Protein AF-A0A3M6VU13-F1 (afdb_monomer_lite)

InterPro domains:
  IPR017905 ERV/ALR sulfhydryl oxidase domain [PF04777] (95-148)
  IPR017905 ERV/ALR sulfhydryl oxidase domain [PS51324] (85-149)
  IPR036774 ERV/ALR sulfhydryl oxidase domain superfamily [G3DSA:1.20.120.310] (70-149)
  IPR036774 ERV/ALR sulfhydryl oxidase domain superfamily [SSF69000] (84-148)
  IPR039799 Sulfhydryl oxidase ALR/ERV [PTHR12645] (43-148)

Sequence (149 aa):
MDAHKHADRRLVEVDYFSFYGSSNISKVAQKLQRDFVSSLEVMVATKSDPNCVEPACADKMEFFKTAVSKKTSKRAAHPTPAKDCPLDRQELGNATWGLLHSMGIYYPDKPSPEYQAKAKTFIEALALMYPCVDCANDFQKEIVKSPPR

Radius of gyration: 20.93 Å; chains: 1; bounding box: 60×40×58 Å

Structure (mmCIF, N/CA/C/O backbone):
data_AF-A0A3M6VU13-F1
#
_entry.id   AF-A0A3M6VU13-F1
#
loop_
_atom_site.group_PDB
_atom_site.id
_atom_site.type_symbol
_atom_site.label_atom_id
_atom_site.label_alt_id
_atom_site.label_comp_id
_atom_site.label_asym_id
_atom_site.label_entity_id
_atom_site.label_seq_id
_atom_site.pdbx_PDB_ins_code
_atom_site.Cartn_x
_atom_site.Cartn_y
_atom_site.Cartn_z
_atom_site.occupancy
_atom_site.B_iso_or_equiv
_atom_site.auth_seq_id
_atom_site.auth_comp_id
_atom_site.auth_asym_id
_atom_site.auth_atom_id
_atom_site.pdbx_PDB_model_num
ATOM 1 N N . MET A 1 1 ? 4.281 -24.463 -38.934 1.00 35.12 1 MET A N 1
ATOM 2 C CA . MET A 1 1 ? 2.915 -24.608 -39.476 1.00 35.12 1 MET A CA 1
ATOM 3 C C . MET A 1 1 ? 1.972 -24.416 -38.316 1.00 35.12 1 MET A C 1
ATOM 5 O O . MET A 1 1 ? 1.810 -25.282 -37.467 1.00 35.12 1 MET A O 1
ATOM 9 N N . ASP A 1 2 ? 1.543 -23.174 -38.243 1.00 35.31 2 ASP A N 1
ATOM 10 C CA . ASP A 1 2 ? 0.914 -22.461 -37.150 1.00 35.31 2 ASP A CA 1
ATOM 11 C C . ASP A 1 2 ? -0.527 -22.909 -36.906 1.00 35.31 2 ASP A C 1
ATOM 13 O O . ASP A 1 2 ? -1.266 -23.177 -37.851 1.00 35.31 2 ASP A O 1
ATOM 17 N N . ALA A 1 3 ? -0.943 -22.937 -35.638 1.00 33.22 3 ALA A N 1
ATOM 18 C CA . ALA A 1 3 ? -2.350 -23.061 -35.265 1.00 33.22 3 ALA A CA 1
ATOM 19 C C . ALA A 1 3 ? -2.614 -22.504 -33.853 1.00 33.22 3 ALA A C 1
ATOM 21 O O . ALA A 1 3 ? -3.125 -23.203 -32.982 1.00 33.22 3 ALA A O 1
ATOM 22 N N . HIS A 1 4 ? -2.298 -21.227 -33.614 1.00 37.09 4 HIS A N 1
ATOM 23 C CA . HIS A 1 4 ? -2.906 -20.498 -32.498 1.00 37.09 4 HIS A CA 1
ATOM 24 C C . HIS A 1 4 ? -4.199 -19.838 -32.978 1.00 37.09 4 HIS A C 1
ATOM 26 O O . HIS A 1 4 ? -4.196 -18.817 -33.664 1.00 37.09 4 HIS A O 1
ATOM 32 N N . LYS A 1 5 ? -5.315 -20.477 -32.613 1.00 42.16 5 LYS A N 1
ATOM 33 C CA . LYS A 1 5 ? -6.672 -19.932 -32.686 1.00 42.16 5 LYS A CA 1
ATOM 34 C C . LYS A 1 5 ? -6.696 -18.517 -32.101 1.00 42.16 5 LYS A C 1
ATOM 36 O O . LYS A 1 5 ? -6.405 -18.325 -30.924 1.00 42.16 5 LYS A O 1
ATOM 41 N N . HIS A 1 6 ? -7.087 -17.553 -32.929 1.00 33.78 6 HIS A N 1
ATOM 42 C CA . HIS A 1 6 ? -7.600 -16.263 -32.489 1.00 33.78 6 HIS A CA 1
ATOM 43 C C . HIS A 1 6 ? -8.829 -16.497 -31.604 1.00 33.78 6 HIS A C 1
ATOM 45 O O . HIS A 1 6 ? -9.880 -16.910 -32.093 1.00 33.78 6 HIS A O 1
ATOM 51 N N . ALA A 1 7 ? -8.685 -16.249 -30.303 1.00 37.97 7 ALA A N 1
ATOM 52 C CA . ALA A 1 7 ? -9.821 -15.967 -29.446 1.00 37.97 7 ALA A CA 1
ATOM 53 C C . ALA A 1 7 ? -10.230 -14.506 -29.681 1.00 37.97 7 ALA A C 1
ATOM 55 O O . ALA A 1 7 ? -9.406 -13.592 -29.659 1.00 37.97 7 ALA A O 1
ATOM 56 N N . ASP A 1 8 ? -11.506 -14.351 -29.995 1.00 40.28 8 ASP A N 1
ATOM 57 C CA . ASP A 1 8 ? -12.191 -13.155 -30.455 1.00 40.28 8 ASP A CA 1
ATOM 58 C C . ASP A 1 8 ? -12.117 -11.997 -29.437 1.00 40.28 8 ASP A C 1
ATOM 60 O O . ASP A 1 8 ? -12.610 -12.088 -28.312 1.00 40.28 8 ASP A O 1
ATOM 64 N N . ARG A 1 9 ? -11.506 -10.883 -29.859 1.00 46.53 9 ARG A N 1
ATOM 65 C CA . ARG A 1 9 ? -11.326 -9.626 -29.107 1.00 46.53 9 ARG A CA 1
ATOM 66 C C . ARG A 1 9 ? -12.638 -8.838 -28.917 1.00 46.53 9 ARG A C 1
ATOM 68 O O . ARG A 1 9 ? -12.611 -7.766 -28.324 1.00 46.53 9 ARG A O 1
ATOM 75 N N . ARG A 1 10 ? -13.785 -9.336 -29.390 1.00 41.03 10 ARG A N 1
ATOM 76 C CA . ARG A 1 10 ? -15.079 -8.631 -29.347 1.00 41.03 10 ARG A CA 1
ATOM 77 C C . ARG A 1 10 ? -15.873 -8.811 -28.043 1.00 41.03 10 ARG A C 1
ATOM 79 O O . ARG A 1 10 ? -16.822 -8.068 -27.822 1.00 41.03 10 ARG A O 1
ATOM 86 N N . LEU A 1 11 ? -15.495 -9.734 -27.153 1.00 40.69 11 LEU A N 1
ATOM 87 C CA . LEU A 1 11 ? -16.256 -9.991 -25.913 1.00 40.69 11 LEU A CA 1
ATOM 88 C C . LEU A 1 11 ? -15.833 -9.157 -24.690 1.00 40.69 11 LEU A C 1
ATOM 90 O O . LEU A 1 11 ? -16.539 -9.179 -23.691 1.00 40.69 11 LEU A O 1
ATOM 94 N N . VAL A 1 12 ? -14.733 -8.395 -24.746 1.00 43.06 12 VAL A N 1
ATOM 95 C CA . VAL A 1 12 ? -14.267 -7.588 -23.591 1.00 43.06 12 VAL A CA 1
ATOM 96 C C . VAL A 1 12 ? -14.840 -6.157 -23.598 1.00 43.06 12 VAL A C 1
ATOM 98 O O . VAL A 1 12 ? -14.774 -5.459 -22.592 1.00 43.06 12 VAL A O 1
ATOM 101 N N . GLU A 1 13 ? -15.444 -5.708 -24.704 1.00 41.53 13 GLU A N 1
ATOM 102 C CA . GLU A 1 13 ? -15.987 -4.342 -24.833 1.00 41.53 13 GLU A CA 1
ATOM 103 C C . GLU A 1 13 ? -17.443 -4.200 -24.346 1.00 41.53 13 GLU A C 1
ATOM 105 O O . GLU A 1 13 ? -17.882 -3.096 -24.028 1.00 41.53 13 GLU A O 1
ATOM 110 N N . VAL A 1 14 ? -18.200 -5.300 -24.249 1.00 42.47 14 VAL A N 1
ATOM 111 C CA . VAL A 1 14 ? -19.658 -5.247 -24.015 1.00 42.47 14 VAL A CA 1
ATOM 112 C C . VAL A 1 14 ? -20.099 -5.199 -22.549 1.00 42.47 14 VAL A C 1
ATOM 114 O O . VAL A 1 14 ? -21.235 -4.810 -22.300 1.00 42.47 14 VAL A O 1
ATOM 117 N N . ASP A 1 15 ? -19.218 -5.449 -21.575 1.00 40.19 15 ASP A N 1
ATOM 118 C CA . ASP A 1 15 ? -19.580 -5.324 -20.148 1.00 40.19 15 ASP A CA 1
ATOM 119 C C . ASP A 1 15 ? -19.085 -4.028 -19.484 1.00 40.19 15 ASP A C 1
ATOM 121 O O . ASP A 1 15 ? -19.591 -3.630 -18.432 1.00 40.19 15 ASP A O 1
ATOM 125 N N . TYR A 1 16 ? -18.156 -3.297 -20.112 1.00 43.44 16 TYR A N 1
ATOM 126 C CA . TYR A 1 16 ? -17.653 -2.035 -19.555 1.00 43.44 16 TYR A CA 1
ATOM 127 C C . TYR A 1 16 ? -18.702 -0.914 -19.634 1.00 43.44 16 TYR A C 1
ATOM 129 O O . TYR A 1 16 ? -18.876 -0.139 -18.695 1.00 43.44 16 TYR A O 1
ATOM 137 N N . PHE A 1 17 ? -19.473 -0.852 -20.723 1.00 42.84 17 PHE A N 1
ATOM 138 C CA . PHE A 1 17 ? -20.494 0.185 -20.899 1.00 42.84 17 PHE A CA 1
ATOM 139 C C . PHE A 1 17 ? -21.727 -0.037 -20.005 1.00 42.84 17 PHE A C 1
ATOM 141 O O . PHE A 1 17 ? -22.329 0.927 -19.533 1.00 42.84 17 PHE A O 1
ATOM 148 N N . SER A 1 18 ? -22.077 -1.294 -19.701 1.00 41.75 18 SER A N 1
ATOM 149 C CA . SER A 1 18 ? -23.265 -1.604 -18.892 1.00 41.75 18 SER A CA 1
ATOM 150 C C . SER A 1 18 ? -23.066 -1.356 -17.392 1.00 41.75 18 SER A C 1
ATOM 152 O O . SER A 1 18 ? -24.044 -1.091 -16.696 1.00 41.75 18 SER A O 1
ATOM 154 N N . PHE A 1 19 ? -21.828 -1.390 -16.883 1.00 43.75 19 PHE A N 1
ATOM 155 C CA . PHE A 1 19 ? -21.539 -1.061 -15.479 1.00 43.75 19 PHE A CA 1
ATOM 156 C C . PHE A 1 19 ? -21.392 0.456 -15.243 1.00 43.75 19 PHE A C 1
ATOM 158 O O . PHE A 1 19 ? -21.710 0.958 -14.166 1.00 43.75 19 PHE A O 1
ATOM 165 N N . TYR A 1 20 ? -20.960 1.207 -16.264 1.00 53.59 20 TYR A N 1
ATOM 166 C CA . TYR A 1 20 ? -20.719 2.658 -16.195 1.00 53.59 20 TYR A CA 1
ATOM 167 C C . TYR A 1 20 ? -21.888 3.521 -16.703 1.00 53.59 20 TYR A C 1
ATOM 169 O O . TYR A 1 20 ? -21.871 4.743 -16.549 1.00 53.59 20 TYR A O 1
ATOM 177 N N . GLY A 1 21 ? -22.924 2.906 -17.272 1.00 49.19 21 GLY A N 1
ATOM 178 C CA . GLY A 1 21 ? -24.124 3.566 -17.787 1.00 49.19 21 GLY A CA 1
ATOM 179 C C . GLY A 1 21 ? -25.266 3.703 -16.777 1.00 49.19 21 GLY A C 1
ATOM 180 O O . GLY A 1 21 ? -26.419 3.532 -17.158 1.00 49.19 21 GLY A O 1
ATOM 181 N N . SER A 1 22 ? -24.998 3.994 -15.498 1.00 49.59 22 SER A N 1
ATOM 182 C CA . SER A 1 22 ? -26.082 4.353 -14.572 1.00 49.59 22 SER A CA 1
ATOM 183 C C . SER A 1 22 ? -26.472 5.817 -14.787 1.00 49.59 22 SER A C 1
ATOM 185 O O . SER A 1 22 ? -25.680 6.733 -14.562 1.00 49.59 22 SER A O 1
ATOM 187 N N . SER A 1 23 ? -27.705 6.050 -15.232 1.00 56.41 23 SER A N 1
ATOM 188 C CA . SER A 1 23 ? -28.260 7.343 -15.656 1.00 56.41 23 SER A CA 1
ATOM 189 C C . SER A 1 23 ? -28.482 8.369 -14.525 1.00 56.41 23 SER A C 1
ATOM 191 O O . SER A 1 23 ? -29.299 9.273 -14.670 1.00 56.41 23 SER A O 1
ATOM 193 N N . ASN A 1 24 ? -27.756 8.259 -13.406 1.00 59.00 24 ASN A N 1
ATOM 194 C CA . ASN A 1 24 ? -27.844 9.155 -12.244 1.00 59.00 24 ASN A CA 1
ATOM 195 C C . ASN A 1 24 ? -26.482 9.503 -11.609 1.00 59.00 24 ASN A C 1
ATOM 197 O O . ASN A 1 24 ? -26.410 9.888 -10.443 1.00 59.00 24 ASN A O 1
ATOM 201 N N . ILE A 1 25 ? -25.378 9.386 -12.349 1.00 62.69 25 ILE A N 1
ATOM 202 C CA . ILE A 1 25 ? -24.063 9.812 -11.853 1.00 62.69 25 ILE A CA 1
ATOM 203 C C . ILE A 1 25 ? -23.900 11.323 -12.075 1.00 62.69 25 ILE A C 1
ATOM 205 O O . ILE A 1 25 ? -24.159 11.843 -13.161 1.00 62.69 25 ILE A O 1
ATOM 209 N N . SER A 1 26 ? -23.482 12.055 -11.035 1.00 73.25 26 SER A N 1
ATOM 210 C CA . SER A 1 26 ? -23.266 13.502 -11.132 1.00 73.25 26 SER A CA 1
ATOM 211 C C . SER A 1 26 ? -22.209 13.826 -12.196 1.00 73.25 26 SER A C 1
ATOM 213 O O . SER A 1 26 ? -21.243 13.084 -12.384 1.00 73.25 26 SER A O 1
ATOM 215 N N . LYS A 1 27 ? -22.339 14.977 -12.872 1.00 76.25 27 LYS A N 1
ATOM 216 C CA . LYS A 1 27 ? -21.352 15.436 -13.873 1.00 76.25 27 LYS A CA 1
ATOM 217 C C . LYS A 1 27 ? -19.919 15.473 -13.317 1.00 76.25 27 LYS A C 1
ATOM 219 O O . LYS A 1 27 ? -18.964 15.308 -14.069 1.00 76.25 27 LYS A O 1
ATOM 224 N N . VAL A 1 28 ? -19.778 15.662 -12.002 1.00 75.25 28 VAL A N 1
ATOM 225 C CA . VAL A 1 28 ? -18.498 15.630 -11.282 1.00 75.25 28 VAL A CA 1
ATOM 226 C C . VAL A 1 28 ? -17.922 14.218 -11.249 1.00 75.25 28 VAL A C 1
ATOM 228 O O . VAL A 1 28 ? -16.764 14.032 -11.605 1.00 75.25 28 VAL A O 1
ATOM 231 N N . ALA A 1 29 ? -18.725 13.218 -10.890 1.00 71.56 29 ALA A N 1
ATOM 232 C CA . ALA A 1 29 ? -18.282 11.830 -10.884 1.00 71.56 29 ALA A CA 1
ATOM 233 C C . ALA A 1 29 ? -17.954 11.336 -12.304 1.00 71.56 29 ALA A C 1
ATOM 235 O O . ALA A 1 29 ? -16.911 10.718 -12.500 1.00 71.56 29 ALA A O 1
ATOM 236 N N . GLN A 1 30 ? -18.730 11.740 -13.315 1.00 72.81 30 GLN A N 1
ATOM 237 C CA . GLN A 1 30 ? -18.421 11.416 -14.711 1.00 72.81 30 GLN A CA 1
ATOM 238 C C . GLN A 1 30 ? -17.112 12.066 -15.198 1.00 72.81 30 GLN A C 1
ATOM 240 O O . GLN A 1 30 ? -16.376 11.469 -15.987 1.00 72.81 30 GLN A O 1
ATOM 245 N N . LYS A 1 31 ? -16.797 13.280 -14.724 1.00 75.25 31 LYS A N 1
ATOM 246 C CA . LYS A 1 31 ? -15.520 13.946 -15.007 1.00 75.25 31 LYS A CA 1
ATOM 247 C C . LYS A 1 31 ? -14.355 13.228 -14.324 1.00 75.25 31 LYS A C 1
ATOM 249 O O . LYS A 1 31 ? -13.390 12.903 -14.999 1.00 75.25 31 LYS A O 1
ATOM 254 N N . LEU A 1 32 ? -14.480 12.903 -13.037 1.00 73.31 32 LEU A N 1
ATOM 255 C CA . LEU A 1 32 ? -13.456 12.162 -12.293 1.00 73.31 32 LEU A CA 1
ATOM 256 C C . LEU A 1 32 ? -13.173 10.788 -12.914 1.00 73.31 32 LEU A C 1
ATOM 258 O O . LEU A 1 32 ? -12.019 10.387 -13.020 1.00 73.31 32 LEU A O 1
ATOM 262 N N . GLN A 1 33 ? -14.212 10.092 -13.381 1.00 68.31 33 GLN A N 1
ATOM 263 C CA . GLN A 1 33 ? -14.062 8.821 -14.092 1.00 68.31 33 GLN A CA 1
ATOM 264 C C . GLN A 1 33 ? -13.298 8.994 -15.412 1.00 68.31 33 GLN A C 1
ATOM 266 O O . GLN A 1 33 ? -12.395 8.212 -15.696 1.00 68.31 33 GLN A O 1
ATOM 271 N N . ARG A 1 34 ? -13.608 10.030 -16.202 1.00 72.62 34 ARG A N 1
ATOM 272 C CA . ARG A 1 34 ? -12.892 10.325 -17.454 1.00 72.62 34 ARG A CA 1
ATOM 273 C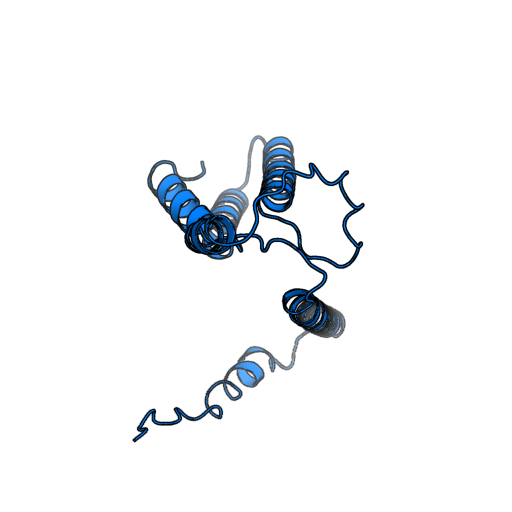 C . ARG A 1 34 ? -11.434 10.708 -17.208 1.00 72.62 34 ARG A C 1
ATOM 275 O O . ARG A 1 34 ? -10.556 10.229 -17.916 1.00 72.62 34 ARG A O 1
ATOM 282 N N . ASP A 1 35 ? -11.190 11.545 -16.206 1.00 72.19 35 ASP A N 1
ATOM 283 C CA . ASP A 1 35 ? -9.849 11.998 -15.838 1.00 72.19 35 ASP A CA 1
ATOM 284 C C . ASP A 1 35 ? -8.991 10.807 -15.371 1.00 72.19 35 ASP A C 1
ATOM 286 O O . ASP A 1 35 ? -7.820 10.710 -15.732 1.00 72.19 35 ASP A O 1
ATOM 290 N N . PHE A 1 36 ? -9.585 9.843 -14.657 1.00 71.94 36 PHE A N 1
ATOM 291 C CA . PHE A 1 36 ? -8.920 8.594 -14.278 1.00 71.94 36 PHE A CA 1
ATOM 292 C C . PHE A 1 36 ? -8.557 7.721 -15.491 1.00 71.94 36 PHE A C 1
ATOM 294 O O . PHE A 1 36 ? -7.427 7.244 -15.573 1.00 71.94 36 PHE A O 1
ATOM 301 N N . VAL A 1 37 ? -9.471 7.549 -16.455 1.00 68.31 37 VAL A N 1
ATOM 302 C CA . VAL A 1 37 ? -9.203 6.784 -17.692 1.00 68.31 37 VAL A CA 1
ATOM 303 C C . VAL A 1 37 ? -8.122 7.456 -18.545 1.00 68.31 37 VAL A C 1
ATOM 305 O O . VAL A 1 37 ? -7.215 6.778 -19.013 1.00 68.31 37 VAL A O 1
ATOM 308 N N . SER A 1 38 ? -8.154 8.784 -18.678 1.00 65.38 38 SER A N 1
ATOM 309 C CA . SER A 1 38 ? -7.115 9.557 -19.378 1.00 65.38 38 SER A CA 1
ATOM 310 C C . SER A 1 38 ? -5.742 9.413 -18.706 1.00 65.38 38 SER A C 1
ATOM 312 O O . SER A 1 38 ? -4.732 9.174 -19.365 1.00 65.38 38 SER A O 1
ATOM 314 N N . SER A 1 39 ? -5.702 9.465 -17.370 1.00 58.31 39 SER A N 1
ATOM 315 C CA . SER A 1 39 ? -4.476 9.221 -16.599 1.00 58.31 39 SER A CA 1
ATOM 316 C C . SER A 1 39 ? -3.940 7.798 -16.814 1.00 58.31 39 SER A C 1
ATOM 318 O O . SER A 1 39 ? -2.733 7.595 -16.939 1.00 58.31 39 SER A O 1
ATOM 320 N N . LEU A 1 40 ? -4.831 6.810 -16.947 1.00 61.12 40 LEU A N 1
ATOM 321 C CA . LEU A 1 40 ? -4.461 5.429 -17.252 1.00 61.12 40 LEU A CA 1
ATOM 322 C C . LEU A 1 40 ? -3.875 5.278 -18.668 1.00 61.12 40 LEU A C 1
ATOM 324 O O . LEU A 1 40 ? -2.900 4.550 -18.837 1.00 61.12 40 LEU A O 1
ATOM 328 N N . GLU A 1 41 ? -4.400 5.984 -19.674 1.00 56.91 41 GLU A N 1
ATOM 329 C CA . GLU A 1 41 ? -3.833 6.001 -21.035 1.00 56.91 41 GLU A CA 1
ATOM 330 C C . GLU A 1 41 ? -2.405 6.572 -21.061 1.00 56.91 41 GLU A C 1
ATOM 332 O O . GLU A 1 41 ? -1.524 6.008 -21.716 1.00 56.91 41 GLU A O 1
ATOM 337 N N . VAL A 1 42 ? -2.138 7.630 -20.288 1.00 58.78 42 VAL A N 1
ATOM 338 C CA . VAL A 1 42 ? -0.787 8.200 -20.128 1.00 58.78 42 VAL A CA 1
ATOM 339 C C . VAL A 1 42 ? 0.173 7.183 -19.497 1.00 58.78 42 VAL A C 1
ATOM 341 O O . VAL A 1 42 ? 1.288 7.006 -19.985 1.00 58.78 42 VAL A O 1
ATOM 344 N N . MET A 1 43 ? -0.262 6.451 -18.468 1.00 55.75 43 MET A N 1
ATOM 345 C CA . MET A 1 43 ? 0.543 5.393 -17.835 1.00 55.75 43 MET A CA 1
ATOM 346 C C . MET A 1 43 ? 0.819 4.204 -18.775 1.00 55.75 43 MET A C 1
ATOM 348 O O . MET A 1 43 ? 1.869 3.565 -18.683 1.00 55.75 43 MET A O 1
ATOM 352 N N . VAL A 1 44 ? -0.102 3.890 -19.694 1.00 58.31 44 VAL A N 1
ATOM 353 C CA . VAL A 1 44 ? 0.103 2.848 -20.717 1.00 58.31 44 VAL A CA 1
ATOM 354 C C . VAL A 1 44 ? 1.177 3.268 -21.722 1.00 58.31 44 VAL A C 1
ATOM 356 O O . VAL A 1 44 ? 2.001 2.435 -22.103 1.00 58.31 44 VAL A O 1
ATOM 359 N N . ALA A 1 45 ? 1.218 4.544 -22.113 1.00 53.06 45 ALA A N 1
ATOM 360 C CA . ALA A 1 45 ? 2.230 5.057 -23.036 1.00 53.06 45 ALA A CA 1
ATOM 361 C C . ALA A 1 45 ? 3.653 4.967 -22.446 1.00 53.06 45 ALA A C 1
ATOM 363 O O . ALA A 1 45 ? 4.577 4.510 -23.125 1.00 53.06 45 ALA A O 1
ATOM 364 N N . THR A 1 46 ? 3.827 5.305 -21.166 1.00 54.88 46 THR A N 1
ATOM 365 C CA . THR A 1 46 ? 5.148 5.327 -20.505 1.00 54.88 46 THR A CA 1
ATOM 366 C C . THR A 1 46 ? 5.698 3.933 -20.194 1.00 54.88 46 THR A C 1
ATOM 368 O O . THR A 1 46 ? 6.912 3.747 -20.168 1.00 54.88 46 THR A O 1
ATOM 371 N N . LYS A 1 47 ? 4.840 2.910 -20.063 1.00 55.94 47 LYS A N 1
ATOM 372 C CA . LYS A 1 47 ? 5.264 1.500 -19.922 1.00 55.94 47 LYS A CA 1
ATOM 373 C C . LYS A 1 47 ? 6.046 0.975 -21.138 1.00 55.94 47 LYS A C 1
ATOM 375 O O . LYS A 1 47 ? 6.752 -0.024 -21.019 1.00 55.94 47 LYS A O 1
ATOM 380 N N . SER A 1 48 ? 5.900 1.615 -22.299 1.00 54.75 48 SER A N 1
ATOM 381 C CA . SER A 1 48 ? 6.514 1.197 -23.566 1.00 54.75 48 SER A CA 1
ATOM 382 C C . SER A 1 48 ? 7.698 2.056 -24.021 1.00 54.75 48 SER A C 1
ATOM 384 O O . SER A 1 48 ? 8.259 1.786 -25.083 1.00 54.75 48 SER A O 1
ATOM 386 N N . ASP A 1 49 ? 8.092 3.068 -23.240 1.00 58.22 49 ASP A N 1
ATOM 387 C CA . ASP A 1 49 ? 9.203 3.948 -23.602 1.00 58.22 49 ASP A CA 1
ATOM 388 C C . ASP A 1 49 ? 10.555 3.233 -23.382 1.00 58.22 49 ASP A C 1
ATOM 390 O O . ASP A 1 49 ? 10.883 2.887 -22.244 1.00 58.22 49 ASP A O 1
ATOM 394 N N . PRO A 1 50 ? 11.377 3.026 -24.433 1.00 62.81 50 PRO A N 1
ATOM 395 C CA . PRO A 1 50 ? 12.705 2.420 -24.304 1.00 62.81 50 PRO A CA 1
ATOM 396 C C . PRO A 1 50 ? 13.688 3.250 -23.459 1.00 62.81 50 PRO A C 1
ATOM 398 O O . PRO A 1 50 ? 14.767 2.755 -23.130 1.00 62.81 50 PRO A O 1
ATOM 401 N N . ASN A 1 51 ? 13.347 4.496 -23.117 1.00 66.94 51 ASN A N 1
ATOM 402 C CA . ASN A 1 51 ? 14.128 5.367 -22.241 1.00 66.94 51 ASN A CA 1
ATOM 403 C C . ASN A 1 51 ? 13.784 5.200 -20.751 1.00 66.94 51 ASN A C 1
ATOM 405 O O . ASN A 1 51 ? 14.551 5.672 -19.910 1.00 66.94 51 ASN A O 1
ATOM 409 N N . CYS A 1 52 ? 12.674 4.537 -20.405 1.00 66.75 52 CYS A N 1
ATOM 410 C CA . CYS A 1 52 ? 12.332 4.242 -19.016 1.00 66.75 52 CYS A CA 1
ATOM 411 C C . CYS A 1 52 ? 12.958 2.908 -18.602 1.00 66.75 52 CYS A C 1
ATOM 413 O O . CYS A 1 52 ? 12.590 1.837 -19.085 1.00 66.75 52 CYS A O 1
ATOM 415 N N . VAL A 1 53 ? 13.950 2.989 -17.716 1.00 65.31 53 VAL A N 1
ATOM 416 C CA . VAL A 1 53 ? 14.727 1.835 -17.266 1.00 65.31 53 VAL A CA 1
ATOM 417 C C . VAL A 1 53 ? 14.232 1.378 -15.896 1.00 65.31 53 VAL A C 1
ATOM 419 O O . VAL A 1 53 ? 14.216 2.148 -14.947 1.00 65.31 53 VAL A O 1
ATOM 422 N N . GLU A 1 54 ? 13.918 0.085 -15.854 1.00 63.06 54 GLU A N 1
ATOM 423 C CA . GLU A 1 54 ? 13.500 -0.759 -14.730 1.00 63.06 54 GLU A CA 1
ATOM 424 C C . GLU A 1 54 ? 12.010 -0.682 -14.328 1.00 63.06 54 GLU A C 1
ATOM 426 O O . GLU A 1 54 ? 11.577 0.242 -13.643 1.00 63.06 54 GLU A O 1
ATOM 431 N N . PRO A 1 55 ? 11.189 -1.682 -14.717 1.00 70.88 55 PRO A N 1
ATOM 432 C CA . PRO A 1 55 ? 9.817 -1.777 -14.234 1.00 70.88 55 PRO A CA 1
ATOM 433 C C . PRO A 1 55 ? 9.796 -2.082 -12.730 1.00 70.88 55 PRO A C 1
ATOM 435 O O . PRO A 1 55 ? 10.723 -2.694 -12.201 1.00 70.88 55 PRO A O 1
ATOM 438 N N . ALA A 1 56 ? 8.671 -1.790 -12.067 1.00 78.62 56 ALA A N 1
ATOM 439 C CA . ALA A 1 56 ? 8.419 -2.106 -10.653 1.00 78.62 56 ALA A CA 1
ATOM 440 C C . ALA A 1 56 ? 8.740 -3.563 -10.240 1.00 78.62 56 ALA A C 1
ATOM 442 O O . ALA A 1 56 ? 8.821 -3.864 -9.052 1.00 78.62 56 ALA A O 1
ATOM 443 N N . CYS A 1 57 ? 8.897 -4.473 -11.207 1.00 75.12 57 CYS A N 1
ATOM 444 C CA . CYS A 1 57 ? 9.170 -5.888 -11.007 1.00 75.12 57 CYS A CA 1
ATOM 445 C C . CYS A 1 57 ? 10.096 -6.442 -12.109 1.00 75.12 57 CYS A C 1
ATOM 447 O O . CYS A 1 57 ? 9.697 -7.297 -12.899 1.00 75.12 57 CYS A O 1
ATOM 449 N N . ALA A 1 58 ? 11.322 -5.926 -12.216 1.00 70.06 58 ALA A N 1
ATOM 450 C CA . ALA A 1 58 ? 12.323 -6.536 -13.089 1.00 70.06 58 ALA A CA 1
ATOM 451 C C . ALA A 1 58 ? 12.614 -7.980 -12.632 1.00 70.06 58 ALA A C 1
ATOM 453 O O . ALA A 1 58 ? 13.084 -8.218 -11.518 1.00 70.06 58 ALA A O 1
ATOM 454 N N . ASP A 1 59 ? 12.266 -8.946 -13.486 1.00 60.22 59 ASP A N 1
ATOM 455 C CA . ASP A 1 59 ? 12.358 -10.378 -13.206 1.00 60.22 59 ASP A CA 1
ATOM 456 C C . ASP A 1 59 ? 13.823 -10.802 -12.985 1.00 60.22 59 ASP A C 1
ATOM 458 O O . ASP A 1 59 ? 14.744 -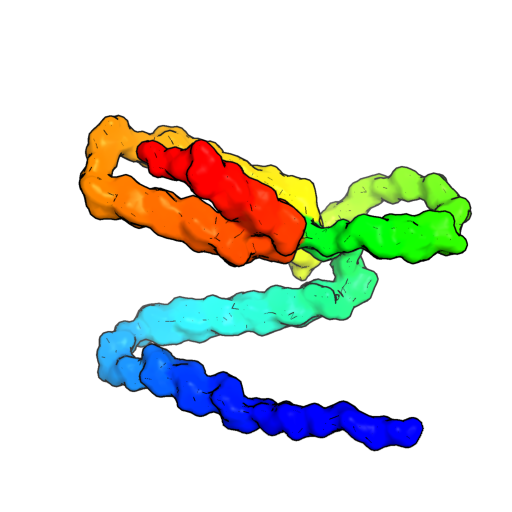10.331 -13.661 1.00 60.22 59 ASP A O 1
ATOM 462 N N . LYS A 1 60 ? 14.058 -11.759 -12.082 1.00 61.00 60 LYS A N 1
ATOM 463 C CA . LYS A 1 60 ? 15.374 -12.390 -11.876 1.00 61.00 60 LYS A CA 1
ATOM 464 C C . LYS A 1 60 ? 15.929 -13.002 -13.170 1.00 61.00 60 LYS A C 1
ATOM 466 O O . LYS A 1 60 ? 17.146 -13.133 -13.311 1.00 61.00 60 LYS A O 1
ATOM 471 N N . MET A 1 61 ? 15.072 -13.343 -14.135 1.00 54.22 61 MET A N 1
ATOM 472 C CA . MET A 1 61 ? 15.489 -13.794 -15.468 1.00 54.22 61 MET A CA 1
ATOM 473 C C . MET A 1 61 ? 16.113 -12.687 -16.335 1.00 54.22 61 MET A C 1
ATOM 475 O O . MET A 1 61 ? 16.989 -12.982 -17.151 1.00 54.22 61 MET A O 1
ATOM 479 N N . GLU A 1 62 ? 15.748 -11.417 -16.141 1.00 58.03 62 GLU A N 1
ATOM 480 C CA . GLU A 1 62 ? 16.379 -10.282 -16.835 1.00 58.03 62 GLU A CA 1
ATOM 481 C C . GLU A 1 62 ? 17.800 -10.032 -16.310 1.00 58.03 62 GLU A C 1
ATOM 483 O O . GLU A 1 62 ? 18.699 -9.671 -17.072 1.00 58.03 62 GLU A O 1
ATOM 488 N N . PHE A 1 63 ? 18.060 -10.360 -15.042 1.00 55.53 63 PHE A N 1
ATOM 489 C CA . PHE A 1 63 ? 19.410 -10.360 -14.478 1.00 55.53 63 PHE A CA 1
ATOM 490 C C . PHE A 1 63 ? 20.319 -11.398 -15.162 1.00 55.53 63 PHE A C 1
ATOM 492 O O . PHE A 1 63 ? 21.474 -11.103 -15.462 1.00 55.53 63 PHE A O 1
ATOM 499 N N . PHE A 1 64 ? 19.798 -12.585 -15.501 1.00 61.12 64 PHE A N 1
ATOM 500 C CA . PHE A 1 64 ? 20.554 -13.607 -16.243 1.00 61.12 64 PHE A CA 1
ATOM 501 C C . PHE A 1 64 ? 20.785 -13.240 -17.716 1.00 61.12 64 PHE A C 1
ATOM 503 O O . PHE A 1 64 ? 21.868 -13.500 -18.241 1.00 61.12 64 PHE A O 1
ATOM 510 N N . LYS A 1 65 ? 19.823 -12.583 -18.378 1.00 53.28 65 LYS A N 1
ATOM 511 C CA . LYS A 1 65 ? 20.018 -12.046 -19.740 1.00 53.28 65 LYS A CA 1
ATOM 512 C C . LYS A 1 65 ? 21.063 -10.929 -19.771 1.00 53.28 65 LYS A C 1
ATOM 514 O O . LYS A 1 65 ? 21.882 -10.876 -20.688 1.00 53.28 65 LYS A O 1
ATOM 519 N N . THR A 1 66 ? 21.082 -10.086 -18.743 1.00 54.47 66 THR A N 1
ATOM 520 C CA . THR A 1 66 ? 22.032 -8.971 -18.621 1.00 54.47 66 THR A CA 1
ATOM 521 C C . THR A 1 66 ? 23.422 -9.445 -18.170 1.00 54.47 66 THR A C 1
ATOM 523 O O . THR A 1 66 ? 24.429 -8.875 -18.572 1.00 54.47 66 THR A O 1
ATOM 526 N N . ALA A 1 67 ? 23.524 -10.552 -17.427 1.00 55.69 67 ALA A N 1
ATOM 527 C CA . ALA A 1 67 ? 24.806 -11.146 -17.031 1.00 55.69 67 ALA A CA 1
ATOM 528 C C . ALA A 1 67 ? 25.577 -11.804 -18.196 1.00 55.69 67 ALA A C 1
ATOM 530 O O . ALA A 1 67 ? 26.799 -11.944 -18.122 1.00 55.69 67 ALA A O 1
ATOM 531 N N . VAL A 1 68 ? 24.894 -12.176 -19.286 1.00 57.88 68 VAL A N 1
ATOM 532 C CA . VAL A 1 6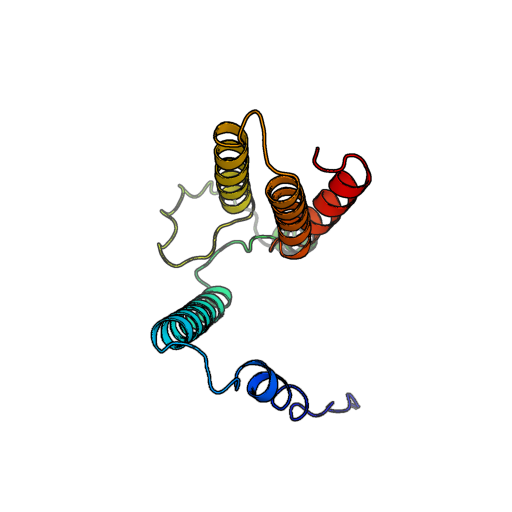8 ? 25.514 -12.752 -20.498 1.00 57.88 68 VAL A CA 1
ATOM 533 C C . VAL A 1 68 ? 25.956 -11.667 -21.499 1.00 57.88 68 VAL A C 1
ATOM 535 O O . VAL A 1 68 ? 26.778 -11.932 -22.375 1.00 57.88 68 VAL A O 1
ATOM 538 N N . SER A 1 69 ? 25.503 -10.417 -21.345 1.00 54.22 69 SER A N 1
ATOM 539 C CA . SER A 1 69 ? 25.888 -9.281 -22.195 1.00 54.22 69 SER A CA 1
ATOM 540 C C . SER A 1 69 ? 26.346 -8.075 -21.369 1.00 54.22 69 SER A C 1
ATOM 542 O O . SER A 1 69 ? 25.532 -7.386 -20.777 1.00 54.22 69 SER A O 1
ATOM 544 N N . LYS A 1 70 ? 27.647 -7.764 -21.454 1.00 38.28 70 LYS A N 1
ATOM 545 C CA . LYS A 1 70 ? 28.384 -6.599 -20.900 1.00 38.28 70 LYS A CA 1
ATOM 546 C C . LYS A 1 70 ? 29.010 -6.737 -19.505 1.00 38.28 70 LYS A C 1
ATOM 548 O O . LYS A 1 70 ? 28.537 -6.246 -18.487 1.00 38.28 70 LYS A O 1
ATOM 553 N N . LYS A 1 71 ? 30.279 -7.155 -19.563 1.00 44.38 71 LYS A N 1
ATOM 554 C CA . LYS A 1 71 ? 31.403 -6.468 -18.908 1.00 44.38 71 LYS A CA 1
ATOM 555 C C . LYS A 1 71 ? 31.350 -4.960 -19.230 1.00 44.38 71 LYS A C 1
ATOM 557 O O . LYS A 1 71 ? 31.734 -4.571 -20.325 1.00 44.38 71 LYS A O 1
ATOM 562 N N . THR A 1 72 ? 30.884 -4.140 -18.293 1.00 36.41 72 THR A N 1
ATOM 563 C CA . THR A 1 72 ? 31.536 -2.898 -17.833 1.00 36.41 72 THR A CA 1
ATOM 564 C C . THR A 1 72 ? 30.690 -2.262 -16.736 1.00 36.41 72 THR A C 1
ATOM 566 O O . THR A 1 72 ? 29.617 -1.713 -16.961 1.00 36.41 72 THR A O 1
ATOM 569 N N . SER A 1 73 ? 31.237 -2.304 -15.524 1.00 52.25 73 SER A N 1
ATOM 570 C CA . SER A 1 73 ? 30.884 -1.393 -14.446 1.00 52.25 73 SER A CA 1
ATOM 571 C C . SER A 1 73 ? 31.008 0.052 -14.944 1.00 52.25 73 SER A C 1
ATOM 573 O O . SER A 1 73 ? 32.107 0.553 -15.181 1.00 52.25 73 SER A O 1
ATOM 575 N N . LYS A 1 74 ? 29.873 0.726 -15.108 1.00 34.19 74 LYS A N 1
ATOM 576 C CA . LYS A 1 74 ? 29.755 2.145 -14.792 1.00 34.19 74 LYS A CA 1
ATOM 577 C C . LYS A 1 74 ? 28.590 2.260 -13.828 1.00 34.19 74 LYS A C 1
ATOM 579 O O . LYS A 1 74 ? 27.443 2.090 -14.219 1.00 34.19 74 LYS A O 1
ATOM 584 N N . ARG A 1 75 ? 28.905 2.574 -12.570 1.00 50.28 75 ARG A N 1
ATOM 585 C CA . ARG A 1 75 ? 27.992 3.280 -11.672 1.00 50.28 75 ARG A CA 1
ATOM 586 C C . ARG A 1 75 ? 27.619 4.574 -12.395 1.00 50.28 75 ARG A C 1
ATOM 588 O O . ARG A 1 75 ? 28.366 5.550 -12.343 1.00 50.28 75 ARG A O 1
ATOM 595 N N . ALA A 1 76 ? 26.554 4.523 -13.188 1.00 42.97 76 ALA A N 1
ATOM 596 C CA . ALA A 1 76 ? 25.971 5.707 -13.778 1.00 42.97 76 ALA A CA 1
ATOM 597 C C . ALA A 1 76 ? 25.497 6.556 -12.601 1.00 42.97 76 ALA A C 1
ATOM 599 O O . ALA A 1 76 ? 24.759 6.082 -11.739 1.00 42.97 76 ALA A O 1
ATOM 600 N N . ALA A 1 77 ? 26.018 7.779 -12.517 1.00 39.69 77 ALA A N 1
ATOM 601 C CA . ALA A 1 77 ? 25.413 8.821 -11.710 1.00 39.69 77 ALA A CA 1
ATOM 602 C C . ALA A 1 77 ? 23.905 8.781 -11.968 1.00 39.69 77 ALA A C 1
ATOM 604 O O . ALA A 1 77 ? 23.530 8.713 -13.138 1.00 39.69 77 ALA A O 1
ATOM 605 N N . HIS A 1 78 ? 23.093 8.754 -10.902 1.00 42.88 78 HIS A N 1
ATOM 606 C CA . HIS A 1 78 ? 21.636 8.776 -10.997 1.00 42.88 78 HIS A CA 1
ATOM 607 C C . HIS A 1 78 ? 21.239 9.809 -12.058 1.00 42.88 78 HIS A C 1
ATOM 609 O O . HIS A 1 78 ? 21.426 11.008 -11.820 1.00 42.88 78 HIS A O 1
ATOM 615 N N . PRO A 1 79 ? 20.755 9.383 -13.240 1.00 47.66 79 PRO A N 1
ATOM 616 C CA . PRO A 1 79 ? 20.021 10.293 -14.088 1.00 47.66 79 PRO A CA 1
ATOM 617 C C . PRO A 1 79 ? 18.859 10.733 -13.210 1.00 47.66 79 PRO A C 1
ATOM 619 O O . PRO A 1 79 ? 18.199 9.889 -12.603 1.00 47.66 79 PRO A O 1
ATOM 622 N N . THR A 1 80 ? 18.644 12.039 -13.066 1.00 50.72 80 THR A N 1
ATOM 623 C CA . THR A 1 80 ? 17.362 12.519 -12.552 1.00 50.72 80 THR A CA 1
ATOM 624 C C . THR A 1 80 ? 16.283 11.733 -13.290 1.00 50.72 80 THR A C 1
ATOM 626 O O . THR A 1 80 ? 16.335 11.755 -14.528 1.00 50.72 80 THR A O 1
ATOM 629 N N . PRO A 1 81 ? 15.395 10.995 -12.597 1.00 52.19 81 PRO A N 1
ATOM 630 C CA . PRO A 1 81 ? 14.373 10.224 -13.280 1.00 52.19 81 PRO A CA 1
ATOM 631 C C . PRO A 1 81 ? 13.670 11.194 -14.221 1.00 52.19 81 PRO A C 1
ATOM 633 O O . PRO A 1 81 ? 13.299 12.303 -13.813 1.00 52.19 81 PRO A O 1
ATOM 636 N N . ALA A 1 82 ? 13.606 10.842 -15.508 1.00 58.16 82 ALA A N 1
ATOM 637 C CA . ALA A 1 82 ? 12.754 11.579 -16.423 1.00 58.16 82 ALA A CA 1
ATOM 638 C C . ALA A 1 82 ? 11.391 11.654 -15.729 1.00 58.16 82 ALA A C 1
ATOM 640 O O . ALA A 1 82 ? 10.895 10.629 -15.263 1.00 58.16 82 ALA A O 1
ATOM 641 N N . LYS A 1 83 ? 10.847 12.866 -15.558 1.00 62.03 83 LYS A N 1
ATOM 642 C CA . LYS A 1 83 ? 9.691 13.132 -14.678 1.00 62.03 83 LYS A CA 1
ATOM 643 C C . LYS A 1 83 ? 8.442 12.305 -15.023 1.00 62.03 83 LYS A C 1
ATOM 645 O O . LYS A 1 83 ? 7.495 12.295 -14.246 1.00 62.03 83 LYS A O 1
ATOM 650 N N . ASP A 1 84 ? 8.481 11.618 -16.159 1.00 72.25 84 ASP A N 1
ATOM 651 C CA . ASP A 1 84 ? 7.384 10.896 -16.774 1.00 72.25 84 ASP A CA 1
ATOM 652 C C . ASP A 1 84 ? 7.566 9.363 -16.740 1.00 72.25 84 ASP A C 1
ATOM 654 O O . ASP A 1 84 ? 6.685 8.637 -17.198 1.00 72.25 84 ASP A O 1
ATOM 658 N N . CYS A 1 85 ? 8.673 8.835 -16.196 1.00 78.75 85 CYS A N 1
ATOM 659 C CA . CYS A 1 85 ? 8.834 7.386 -16.043 1.00 78.75 85 CYS A CA 1
ATOM 660 C C . CYS A 1 85 ? 8.078 6.851 -14.811 1.00 78.75 85 CYS A C 1
ATOM 662 O O . CYS A 1 85 ? 7.997 7.533 -13.786 1.00 78.75 85 CYS A O 1
ATOM 664 N N . PRO A 1 86 ? 7.527 5.623 -14.882 1.00 82.12 86 PRO A N 1
ATOM 665 C CA . PRO A 1 86 ? 6.950 4.963 -13.715 1.00 82.12 86 PRO A CA 1
ATOM 666 C C . PRO A 1 86 ? 8.027 4.682 -12.656 1.00 82.12 86 PRO A C 1
ATOM 668 O O . PRO A 1 86 ? 9.191 4.490 -12.995 1.00 82.12 86 PRO A O 1
ATOM 671 N N . LEU A 1 87 ? 7.617 4.630 -11.382 1.00 86.62 87 LEU A N 1
ATOM 672 C CA . LEU A 1 87 ? 8.525 4.360 -10.262 1.00 86.62 87 LEU A CA 1
ATOM 673 C C . LEU A 1 87 ? 9.174 2.977 -10.385 1.00 86.62 87 LEU A C 1
ATOM 675 O O . LEU A 1 87 ? 8.493 1.989 -10.697 1.00 86.62 87 LEU A O 1
ATOM 679 N N . ASP A 1 88 ? 10.462 2.904 -10.053 1.00 86.31 88 ASP A N 1
ATOM 680 C CA . ASP A 1 88 ? 11.158 1.628 -9.906 1.00 86.31 88 ASP A CA 1
ATOM 681 C C . ASP A 1 88 ? 10.669 0.862 -8.656 1.00 86.31 88 ASP A C 1
ATOM 683 O O . ASP A 1 88 ? 9.867 1.354 -7.851 1.00 86.31 88 ASP A O 1
ATOM 687 N N . ARG A 1 89 ? 11.139 -0.378 -8.464 1.00 87.19 89 ARG A N 1
ATOM 688 C CA . ARG A 1 89 ? 10.721 -1.223 -7.329 1.00 87.19 89 ARG A CA 1
ATOM 689 C C . ARG A 1 89 ? 10.987 -0.572 -5.966 1.00 87.19 89 ARG A C 1
ATOM 691 O O . ARG A 1 89 ? 10.181 -0.726 -5.045 1.00 87.19 89 ARG A O 1
ATOM 698 N N . GLN A 1 90 ? 12.124 0.101 -5.807 1.00 88.94 90 GLN A N 1
ATOM 699 C CA . GLN A 1 90 ? 12.556 0.680 -4.537 1.00 88.94 90 GLN A CA 1
ATOM 700 C C . GLN A 1 90 ? 11.818 1.986 -4.246 1.00 88.94 90 GLN A C 1
ATOM 702 O O . GLN A 1 90 ? 11.345 2.184 -3.126 1.00 88.94 90 GLN A O 1
ATOM 707 N N . GLU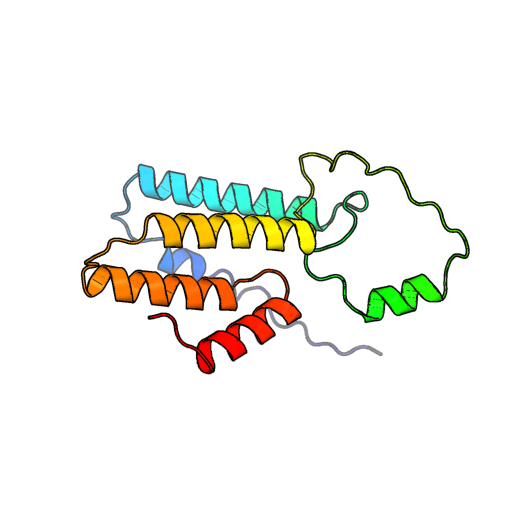 A 1 91 ? 11.693 2.860 -5.238 1.00 89.75 91 GLU A N 1
ATOM 708 C CA . GLU A 1 91 ? 10.944 4.111 -5.160 1.00 89.75 91 GLU A CA 1
ATOM 709 C C . GLU A 1 91 ? 9.467 3.842 -4.874 1.00 89.75 91 GLU A C 1
ATOM 711 O O . GLU A 1 91 ? 8.898 4.441 -3.957 1.00 89.75 91 GLU A O 1
ATOM 716 N N . LEU A 1 92 ? 8.866 2.877 -5.579 1.00 92.50 92 LEU A N 1
ATOM 717 C CA . LEU A 1 92 ? 7.493 2.439 -5.340 1.00 92.50 92 LEU A CA 1
ATOM 718 C C . LEU A 1 92 ? 7.321 1.890 -3.920 1.00 92.50 92 LEU A C 1
ATOM 720 O O . LEU A 1 92 ? 6.353 2.233 -3.234 1.00 92.50 92 LEU A O 1
ATOM 724 N N . GLY A 1 93 ? 8.264 1.066 -3.457 1.00 93.38 93 GLY A N 1
ATOM 725 C CA . GLY A 1 93 ? 8.288 0.546 -2.090 1.00 93.38 93 GLY A CA 1
ATOM 726 C C . GLY A 1 93 ? 8.346 1.662 -1.047 1.00 93.38 93 GLY A C 1
ATOM 727 O O . GLY A 1 93 ? 7.515 1.701 -0.141 1.00 93.38 93 GLY A O 1
ATOM 728 N N . ASN A 1 94 ? 9.276 2.606 -1.204 1.00 94.69 94 ASN A N 1
ATOM 729 C CA . ASN A 1 94 ? 9.453 3.743 -0.299 1.00 94.69 94 ASN A CA 1
ATOM 730 C C . ASN A 1 94 ? 8.205 4.636 -0.251 1.00 94.69 94 ASN A C 1
ATOM 732 O O . ASN A 1 94 ? 7.754 5.004 0.834 1.00 94.69 94 ASN A O 1
ATOM 736 N N . ALA A 1 95 ? 7.622 4.954 -1.409 1.00 95.88 95 ALA A N 1
ATOM 737 C CA . ALA A 1 95 ? 6.401 5.751 -1.497 1.00 95.88 95 ALA A CA 1
ATOM 738 C C . ALA A 1 95 ? 5.211 5.045 -0.827 1.00 95.88 95 ALA A C 1
ATOM 740 O O . ALA A 1 95 ? 4.459 5.667 -0.074 1.00 95.88 95 ALA A O 1
ATOM 741 N N . THR A 1 96 ? 5.078 3.732 -1.038 1.00 96.56 96 THR A N 1
ATOM 742 C CA . THR A 1 96 ? 4.030 2.915 -0.407 1.00 96.56 96 THR A CA 1
ATOM 743 C C . THR A 1 96 ? 4.186 2.895 1.112 1.00 96.56 96 THR A C 1
ATOM 745 O O . THR A 1 96 ? 3.214 3.119 1.832 1.00 96.56 96 THR A O 1
ATOM 748 N N . TRP A 1 97 ? 5.404 2.686 1.620 1.00 96.62 97 TRP A N 1
ATOM 749 C CA . TRP A 1 97 ? 5.671 2.728 3.059 1.00 96.62 97 TRP A CA 1
ATOM 750 C C . TRP A 1 97 ? 5.402 4.103 3.662 1.00 96.62 97 TRP A C 1
ATOM 752 O O . TRP A 1 97 ? 4.828 4.179 4.746 1.00 96.62 97 TRP A O 1
ATOM 762 N N . GLY A 1 98 ? 5.748 5.181 2.954 1.00 97.69 98 GLY A N 1
ATOM 763 C CA . GLY A 1 98 ? 5.403 6.543 3.356 1.00 97.69 98 GLY A CA 1
ATOM 764 C C . GLY A 1 98 ? 3.896 6.718 3.550 1.00 97.69 98 GLY A C 1
ATOM 765 O O . GLY A 1 98 ? 3.463 7.161 4.613 1.00 97.69 98 GLY A O 1
ATOM 766 N N . LEU A 1 99 ? 3.095 6.285 2.571 1.00 97.56 99 LEU A N 1
ATOM 767 C CA . LEU A 1 99 ? 1.633 6.307 2.663 1.00 97.56 99 LEU A CA 1
ATOM 768 C C . LEU A 1 99 ? 1.122 5.502 3.866 1.00 97.56 99 LEU A C 1
ATOM 770 O O . LEU A 1 99 ? 0.349 6.026 4.668 1.00 97.56 99 LEU A O 1
ATOM 774 N N . LEU A 1 100 ? 1.560 4.248 4.011 1.00 96.69 100 LEU A N 1
ATOM 775 C CA . LEU A 1 100 ? 1.101 3.359 5.084 1.00 96.69 100 LEU A CA 1
ATOM 776 C C . LEU A 1 100 ? 1.456 3.896 6.473 1.00 96.69 100 LEU A C 1
ATOM 778 O O . LEU A 1 100 ? 0.611 3.885 7.367 1.00 96.69 100 LEU A O 1
ATOM 782 N N . HIS A 1 101 ? 2.673 4.412 6.657 1.00 96.56 101 HIS A N 1
ATOM 783 C CA . HIS A 1 101 ? 3.078 5.018 7.922 1.00 96.56 101 HIS A CA 1
ATOM 784 C C . HIS A 1 101 ? 2.274 6.278 8.235 1.00 96.56 101 HIS A C 1
ATOM 786 O O . HIS A 1 101 ? 1.833 6.435 9.371 1.00 96.56 101 HIS A O 1
ATOM 792 N N . SER A 1 102 ? 2.024 7.147 7.253 1.00 97.69 102 SER A N 1
ATOM 793 C CA . SER A 1 102 ? 1.150 8.305 7.457 1.00 97.69 102 SER A CA 1
ATOM 794 C C . SER A 1 102 ? -0.270 7.881 7.839 1.00 97.69 102 SER A C 1
ATOM 796 O O . SER A 1 102 ? -0.812 8.400 8.810 1.00 97.69 102 SER A O 1
ATOM 798 N N . MET A 1 103 ? -0.857 6.901 7.149 1.00 96.56 103 MET A N 1
ATOM 799 C CA . MET A 1 103 ? -2.179 6.372 7.503 1.00 96.56 103 MET A CA 1
ATOM 800 C C . MET A 1 103 ? -2.213 5.795 8.920 1.00 96.56 103 MET A C 1
ATOM 802 O O . MET A 1 103 ? -3.175 6.038 9.639 1.00 96.56 103 MET A O 1
ATOM 806 N N . GLY A 1 104 ? -1.166 5.076 9.334 1.00 95.25 104 GLY A N 1
ATOM 807 C CA . GLY A 1 104 ? -1.047 4.531 10.686 1.00 95.25 104 GLY A CA 1
ATOM 808 C C . GLY A 1 104 ? -0.910 5.606 11.766 1.00 95.25 104 GLY A C 1
ATOM 809 O O . GLY A 1 104 ? -1.518 5.480 12.822 1.00 95.25 104 GLY A O 1
ATOM 810 N N . ILE A 1 105 ? -0.164 6.685 11.500 1.00 97.12 105 ILE A N 1
ATOM 811 C CA . ILE A 1 105 ? -0.006 7.819 12.431 1.00 97.12 105 ILE A CA 1
ATOM 812 C C . ILE A 1 105 ? -1.334 8.548 12.653 1.00 97.12 105 ILE A C 1
ATOM 814 O O . ILE A 1 105 ? -1.637 8.944 13.774 1.00 97.12 105 ILE A O 1
ATOM 818 N N . TYR A 1 106 ? -2.119 8.735 11.592 1.00 96.44 106 TYR A N 1
ATOM 819 C CA . TYR A 1 106 ? -3.415 9.416 11.661 1.00 96.44 106 TYR A CA 1
ATOM 820 C C . TYR A 1 106 ? -4.594 8.462 11.891 1.00 96.44 106 TYR A C 1
ATOM 822 O O . TYR A 1 106 ? -5.751 8.885 11.829 1.00 96.44 106 TYR A O 1
ATOM 830 N N . TYR A 1 107 ? -4.322 7.184 12.158 1.00 96.00 107 TYR A N 1
ATOM 831 C CA . TYR A 1 107 ? -5.353 6.220 12.501 1.00 96.00 107 TYR A CA 1
ATOM 832 C C . TYR A 1 107 ? -5.963 6.595 13.864 1.00 96.00 107 TYR A C 1
ATOM 834 O O . TYR A 1 107 ? -5.215 6.785 14.823 1.00 96.00 107 TYR A O 1
ATOM 842 N N . PRO A 1 108 ? -7.297 6.731 13.990 1.00 96.19 108 PRO A N 1
ATOM 843 C CA . PRO A 1 108 ? -7.910 7.178 15.240 1.00 96.19 108 PRO A CA 1
ATOM 844 C C . PRO A 1 108 ? -7.658 6.206 16.400 1.00 96.19 108 PRO A C 1
ATOM 846 O O . PRO A 1 108 ? -7.745 4.997 16.209 1.00 96.19 108 PRO A O 1
ATOM 849 N N . ASP A 1 109 ? -7.501 6.720 17.626 1.00 95.81 109 ASP A N 1
ATOM 850 C CA . ASP A 1 109 ? -7.394 5.880 18.837 1.00 95.81 109 ASP A CA 1
ATOM 851 C C . ASP A 1 109 ? -8.648 5.016 19.074 1.00 95.81 109 ASP A C 1
ATOM 853 O O . ASP A 1 109 ? -8.589 3.937 19.663 1.00 95.81 109 ASP A O 1
ATOM 857 N N . LYS A 1 110 ? -9.815 5.515 18.640 1.00 96.31 110 LYS A N 1
ATOM 858 C CA . LYS A 1 110 ? -11.123 4.852 18.755 1.00 96.31 110 LYS A CA 1
ATOM 859 C C . LYS A 1 110 ? -11.823 4.835 17.392 1.00 96.31 110 LYS A C 1
ATOM 861 O O . LYS A 1 110 ? -12.742 5.628 17.167 1.00 96.31 110 LYS A O 1
ATOM 866 N N . PRO A 1 111 ? -11.384 3.978 16.459 1.00 95.50 111 PRO A N 1
ATOM 867 C CA . PRO A 1 111 ? -11.964 3.910 15.125 1.00 95.50 111 PRO A CA 1
ATOM 868 C C . PRO A 1 111 ? -13.352 3.260 15.185 1.00 95.50 111 PRO A C 1
ATOM 870 O O . PRO A 1 111 ? -13.573 2.300 15.930 1.00 95.50 111 PRO A O 1
ATOM 873 N N . SER A 1 112 ? -14.292 3.746 14.372 1.00 97.56 112 SER A N 1
ATOM 874 C CA . SER A 1 112 ? -15.591 3.082 14.229 1.00 97.56 112 SER A CA 1
ATOM 875 C C . SER A 1 112 ? -15.418 1.685 13.608 1.00 97.56 112 SER A C 1
ATOM 877 O O . SER A 1 112 ? -14.460 1.465 12.859 1.00 97.56 112 SER A O 1
ATOM 879 N N . PRO A 1 113 ? -16.341 0.735 13.853 1.00 97.12 113 PRO A N 1
ATOM 880 C CA . PRO A 1 113 ? -16.284 -0.586 13.220 1.00 97.12 113 PRO A CA 1
ATOM 881 C C . PRO A 1 113 ? -16.241 -0.516 11.687 1.00 97.12 113 PRO A C 1
ATOM 883 O O . PRO A 1 113 ? -15.558 -1.304 11.039 1.00 97.12 113 PRO A O 1
ATOM 886 N N . GLU A 1 114 ? -1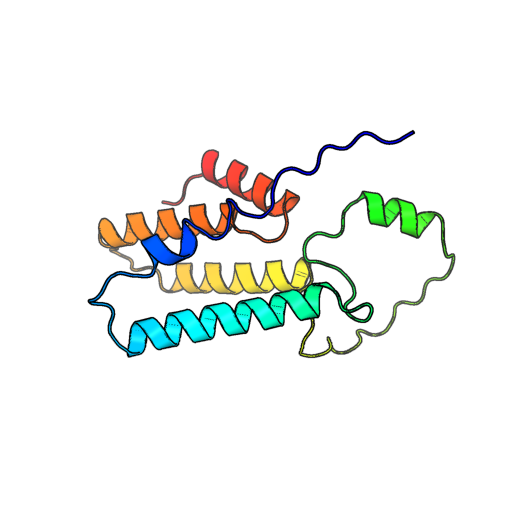6.929 0.469 11.102 1.00 97.25 114 GLU A N 1
ATOM 887 C CA . GLU A 1 114 ? -16.878 0.721 9.664 1.00 97.25 114 GLU A CA 1
ATOM 888 C C . GLU A 1 114 ? -15.475 1.143 9.215 1.00 97.25 114 GLU A C 1
ATOM 890 O O . GLU A 1 114 ? -14.948 0.583 8.256 1.00 97.25 114 GLU A O 1
ATOM 895 N N . TYR A 1 115 ? -14.838 2.083 9.920 1.00 96.19 115 TYR A N 1
ATOM 896 C CA . TYR A 1 115 ? -13.496 2.552 9.575 1.00 96.19 115 TYR A CA 1
ATOM 897 C C . TYR A 1 115 ? -12.464 1.419 9.645 1.00 96.19 115 TYR A C 1
ATOM 899 O O . TYR A 1 115 ? -11.662 1.270 8.725 1.00 96.19 115 TYR A O 1
ATOM 907 N N . GLN A 1 116 ? -12.541 0.563 10.671 1.00 96.44 116 GLN A N 1
ATOM 908 C CA . GLN A 1 116 ? -11.702 -0.638 10.795 1.00 96.44 116 GLN A CA 1
ATOM 909 C C . GLN A 1 116 ? -11.883 -1.575 9.591 1.00 96.44 116 GLN A C 1
ATOM 911 O O . GLN A 1 116 ? -10.909 -2.007 8.972 1.00 96.44 116 GLN A O 1
ATOM 916 N N . ALA A 1 117 ? -13.133 -1.845 9.200 1.00 96.19 117 ALA A N 1
ATOM 917 C CA . ALA A 1 117 ? -13.434 -2.689 8.046 1.00 96.19 117 ALA A CA 1
ATOM 918 C C . ALA A 1 117 ? -12.892 -2.093 6.734 1.00 96.19 117 ALA A C 1
ATOM 920 O O . ALA A 1 117 ? -12.356 -2.822 5.892 1.00 96.19 117 ALA A O 1
ATOM 921 N N . LYS A 1 118 ? -12.978 -0.768 6.561 1.00 97.44 118 LYS A N 1
ATOM 922 C CA . LYS A 1 118 ? -12.416 -0.069 5.394 1.00 97.44 118 LYS A CA 1
ATOM 923 C C . LYS A 1 118 ? -10.891 -0.086 5.388 1.00 97.44 118 LYS A C 1
ATOM 925 O O . LYS A 1 118 ? -10.317 -0.339 4.334 1.00 97.44 118 LYS A O 1
ATOM 930 N N . ALA A 1 119 ? -10.244 0.117 6.534 1.00 96.38 119 ALA A N 1
ATOM 931 C CA . ALA A 1 119 ? -8.791 0.034 6.656 1.00 96.38 119 ALA A CA 1
ATOM 932 C C . ALA A 1 119 ? -8.281 -1.370 6.298 1.00 96.38 119 ALA A C 1
ATOM 934 O O . ALA A 1 119 ? -7.348 -1.505 5.509 1.00 96.38 119 ALA A O 1
ATOM 935 N N . LYS A 1 120 ? -8.955 -2.421 6.780 1.00 96.06 120 LYS A N 1
ATOM 936 C CA . LYS A 1 120 ? -8.652 -3.805 6.397 1.00 96.06 120 LYS A CA 1
ATOM 937 C C . LYS A 1 120 ? -8.807 -4.031 4.890 1.00 96.06 120 LYS A C 1
ATOM 939 O O . LYS A 1 120 ? -7.877 -4.512 4.249 1.00 96.06 120 LYS A O 1
ATOM 944 N N . THR A 1 121 ? -9.942 -3.613 4.325 1.00 96.69 121 THR A N 1
ATOM 945 C CA . THR A 1 121 ? -10.215 -3.732 2.881 1.00 96.69 121 THR A CA 1
ATOM 946 C C . THR A 1 121 ? -9.157 -3.002 2.050 1.00 96.69 121 THR A C 1
ATOM 948 O O . THR A 1 121 ? -8.732 -3.499 1.012 1.00 96.69 121 THR A O 1
ATOM 951 N N . PHE A 1 122 ? -8.704 -1.830 2.503 1.00 97.50 122 PHE A N 1
ATOM 952 C CA . PHE A 1 122 ? -7.652 -1.069 1.836 1.00 97.50 122 PHE A CA 1
ATOM 953 C C . PHE A 1 122 ? -6.331 -1.847 1.773 1.00 97.50 122 PHE A C 1
ATOM 955 O O . PHE A 1 122 ? -5.730 -1.922 0.704 1.00 97.50 122 PHE A O 1
ATOM 962 N N . ILE A 1 123 ? -5.897 -2.455 2.881 1.00 97.31 123 ILE A N 1
ATOM 963 C CA . ILE A 1 123 ? -4.650 -3.234 2.922 1.00 97.31 123 ILE A CA 1
ATOM 964 C C . ILE A 1 123 ? -4.739 -4.479 2.029 1.00 97.31 123 ILE A C 1
ATOM 966 O O . ILE A 1 123 ? -3.805 -4.763 1.280 1.00 97.31 123 ILE A O 1
ATOM 970 N N . GLU A 1 124 ? -5.871 -5.183 2.048 1.00 96.00 124 GLU A N 1
ATOM 971 C CA . GLU A 1 124 ? -6.115 -6.337 1.171 1.00 96.00 124 GLU A CA 1
ATOM 972 C C . GLU A 1 124 ? -6.099 -5.935 -0.313 1.00 96.00 124 GLU A C 1
ATOM 974 O O . GLU A 1 124 ? -5.445 -6.582 -1.133 1.00 96.00 124 GLU A O 1
ATOM 979 N N . ALA A 1 125 ? -6.757 -4.826 -0.659 1.00 97.69 125 ALA A N 1
ATOM 980 C CA . ALA A 1 125 ? -6.779 -4.296 -2.019 1.00 97.69 125 ALA A CA 1
ATOM 981 C C . ALA A 1 125 ? -5.387 -3.836 -2.484 1.00 97.69 125 ALA A C 1
ATOM 983 O O . ALA A 1 125 ? -5.003 -4.094 -3.626 1.00 97.69 125 ALA A O 1
ATOM 984 N N . LEU A 1 126 ? -4.610 -3.200 -1.602 1.00 97.00 126 LEU A N 1
ATOM 985 C CA . LEU A 1 126 ? -3.234 -2.792 -1.882 1.00 97.00 126 LEU A CA 1
ATOM 986 C C . LEU A 1 126 ? -2.352 -4.003 -2.205 1.00 97.00 126 LEU A C 1
ATOM 988 O O . LEU A 1 126 ? -1.599 -3.961 -3.174 1.00 97.00 126 LEU A O 1
ATOM 992 N N . ALA A 1 127 ? -2.461 -5.082 -1.430 1.00 96.06 127 ALA A N 1
ATOM 993 C CA . ALA A 1 127 ? -1.681 -6.296 -1.653 1.00 96.06 127 ALA A CA 1
ATOM 994 C C . ALA A 1 127 ? -2.074 -7.042 -2.937 1.00 96.06 127 ALA A C 1
ATOM 996 O O . ALA A 1 127 ? -1.215 -7.645 -3.579 1.00 96.06 127 ALA A O 1
ATOM 997 N N . LEU A 1 128 ? -3.348 -6.980 -3.336 1.00 95.56 128 LEU A N 1
ATOM 998 C CA . LEU A 1 128 ? -3.825 -7.549 -4.598 1.00 95.56 128 LEU A CA 1
ATOM 999 C C . LEU A 1 128 ? -3.330 -6.759 -5.818 1.00 95.56 128 LEU A C 1
ATOM 1001 O O . LEU A 1 128 ? -2.941 -7.351 -6.821 1.00 95.56 128 LEU A O 1
ATOM 1005 N N . MET A 1 129 ? -3.367 -5.428 -5.743 1.00 94.94 129 MET A N 1
ATOM 1006 C CA . MET A 1 129 ? -3.093 -4.541 -6.881 1.00 94.94 129 MET A CA 1
ATOM 1007 C C . MET A 1 129 ? -1.642 -4.054 -6.946 1.00 94.94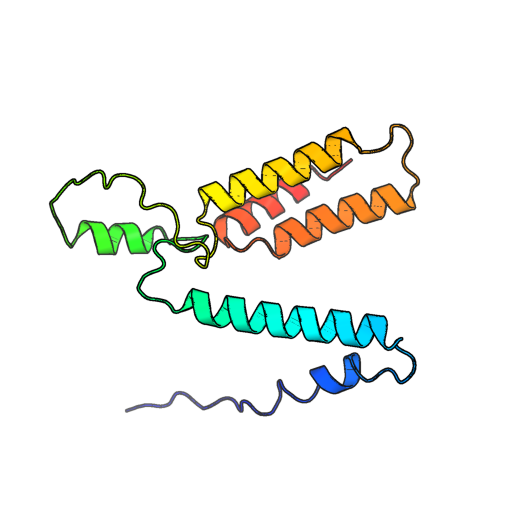 129 MET A C 1
ATOM 1009 O O . MET A 1 129 ? -1.320 -3.207 -7.782 1.00 94.94 129 MET A O 1
ATOM 1013 N N . TYR A 1 130 ? -0.763 -4.547 -6.070 1.00 94.81 130 TYR A N 1
ATOM 1014 C CA . TYR A 1 130 ? 0.619 -4.090 -6.027 1.00 94.81 130 TYR A CA 1
ATOM 1015 C C . TYR A 1 130 ? 1.329 -4.399 -7.364 1.00 94.81 130 TYR A C 1
ATOM 1017 O O . TYR A 1 130 ? 1.368 -5.563 -7.766 1.00 94.81 130 TYR A O 1
ATOM 1025 N N . PRO A 1 131 ? 1.914 -3.403 -8.066 1.00 90.75 131 PRO A N 1
ATOM 1026 C CA . PRO A 1 131 ? 2.420 -3.576 -9.436 1.00 90.75 131 PRO A CA 1
ATOM 1027 C C . PRO A 1 131 ? 3.515 -4.632 -9.612 1.00 90.75 131 PRO A C 1
ATOM 1029 O O . PRO A 1 131 ? 3.772 -5.073 -10.733 1.00 90.75 131 PRO A O 1
ATOM 1032 N N . CYS A 1 132 ? 4.179 -5.022 -8.521 1.00 91.12 132 CYS A N 1
ATOM 1033 C CA . CYS A 1 132 ? 5.179 -6.072 -8.536 1.00 91.12 132 CYS A CA 1
ATOM 1034 C C . CYS A 1 132 ? 4.612 -7.396 -8.026 1.00 91.12 132 CYS A C 1
ATOM 1036 O O . CYS A 1 132 ? 4.323 -7.515 -6.841 1.00 91.12 132 CYS A O 1
ATOM 1038 N N . VAL A 1 133 ? 4.511 -8.390 -8.913 1.00 89.69 133 VAL A N 1
ATOM 1039 C CA . VAL A 1 133 ? 3.893 -9.703 -8.662 1.00 89.69 133 VAL A CA 1
ATOM 1040 C C . VAL A 1 133 ? 4.532 -10.443 -7.486 1.00 89.69 133 VAL A C 1
ATOM 1042 O O . VAL A 1 133 ? 3.812 -10.918 -6.611 1.00 89.69 133 VAL A O 1
ATOM 1045 N N . ASP A 1 134 ? 5.863 -10.513 -7.421 1.00 91.56 134 ASP A N 1
ATOM 1046 C CA . ASP A 1 134 ? 6.553 -11.186 -6.312 1.00 91.56 134 ASP A CA 1
ATOM 1047 C C . ASP A 1 134 ? 6.252 -10.494 -4.976 1.00 91.56 134 ASP A C 1
ATOM 1049 O O . ASP A 1 134 ? 5.864 -11.143 -4.004 1.00 91.56 134 ASP A O 1
ATOM 1053 N N . CYS A 1 135 ? 6.341 -9.159 -4.952 1.00 93.06 135 CYS A N 1
ATOM 1054 C CA . CYS A 1 135 ? 6.019 -8.362 -3.770 1.00 93.06 135 CYS A CA 1
ATOM 1055 C C . CYS A 1 135 ? 4.535 -8.482 -3.379 1.00 93.06 135 CYS A C 1
ATOM 1057 O O . CYS A 1 135 ? 4.231 -8.581 -2.195 1.00 93.06 135 CYS A O 1
ATOM 1059 N N . ALA A 1 136 ? 3.618 -8.495 -4.350 1.00 94.94 136 ALA A N 1
ATOM 1060 C CA . ALA A 1 136 ? 2.180 -8.658 -4.139 1.00 94.94 136 ALA A CA 1
ATOM 1061 C C . ALA A 1 136 ? 1.874 -10.011 -3.485 1.00 94.94 136 ALA A C 1
ATOM 1063 O O . ALA A 1 136 ? 1.171 -10.078 -2.477 1.00 94.94 136 ALA A O 1
ATOM 1064 N N . ASN A 1 137 ? 2.456 -11.085 -4.023 1.00 95.00 137 ASN A N 1
ATOM 1065 C CA . ASN A 1 137 ? 2.296 -12.440 -3.506 1.00 95.00 137 ASN A CA 1
ATOM 1066 C C . ASN A 1 137 ? 2.821 -12.565 -2.075 1.00 95.00 137 ASN A C 1
ATOM 1068 O O . ASN A 1 137 ? 2.157 -13.157 -1.225 1.00 95.00 137 ASN A O 1
ATOM 1072 N N . ASP A 1 138 ? 4.005 -12.020 -1.798 1.00 95.56 138 ASP A N 1
ATOM 1073 C CA . ASP A 1 138 ? 4.576 -12.065 -0.454 1.00 95.56 138 ASP A CA 1
ATOM 1074 C C . ASP A 1 138 ? 3.769 -11.212 0.527 1.00 95.56 138 ASP A C 1
ATOM 1076 O O . ASP A 1 138 ? 3.489 -11.660 1.639 1.00 95.56 138 ASP A O 1
ATOM 1080 N N . PHE A 1 139 ? 3.289 -10.042 0.104 1.00 96.25 139 PHE A N 1
ATOM 1081 C CA . PHE A 1 139 ? 2.457 -9.199 0.954 1.00 96.25 139 PHE A CA 1
ATOM 1082 C C . PHE A 1 139 ? 1.115 -9.867 1.293 1.00 96.25 139 PHE A C 1
ATOM 1084 O O . PHE A 1 139 ? 0.699 -9.866 2.451 1.00 96.25 139 PHE A O 1
ATOM 1091 N N . GLN A 1 140 ? 0.467 -10.524 0.327 1.00 96.94 140 GLN A N 1
ATOM 1092 C CA . GLN A 1 140 ? -0.761 -11.288 0.571 1.00 96.94 140 GLN A CA 1
ATOM 1093 C C . GLN A 1 140 ? -0.544 -12.434 1.570 1.00 96.94 140 GLN A C 1
ATOM 1095 O O . GLN A 1 140 ? -1.362 -12.623 2.472 1.00 96.94 140 GLN A O 1
ATOM 1100 N N . LYS A 1 141 ? 0.571 -13.173 1.468 1.00 97.19 141 LYS A N 1
ATOM 1101 C CA . LYS A 1 141 ? 0.916 -14.222 2.448 1.00 97.19 141 LYS A CA 1
ATOM 1102 C C . LYS A 1 141 ? 1.084 -13.645 3.852 1.00 97.19 141 LYS A C 1
ATOM 1104 O O . LYS A 1 141 ? 0.589 -14.234 4.814 1.00 97.19 141 LYS A O 1
ATOM 1109 N N . GLU A 1 142 ? 1.755 -12.502 3.977 1.00 95.94 142 GLU A N 1
ATOM 1110 C CA . GLU A 1 142 ? 1.952 -11.850 5.274 1.00 95.94 142 GLU A CA 1
ATOM 1111 C C . GLU A 1 142 ? 0.638 -11.331 5.867 1.00 95.94 142 GLU A C 1
ATOM 1113 O O . GLU A 1 142 ? 0.430 -11.476 7.068 1.00 95.94 142 GLU A O 1
ATOM 1118 N N . ILE A 1 143 ? -0.300 -10.835 5.054 1.00 95.81 143 ILE A N 1
ATOM 1119 C CA . ILE A 1 143 ? -1.645 -10.454 5.524 1.00 95.81 143 ILE A CA 1
ATOM 1120 C C . ILE A 1 143 ? -2.414 -11.664 6.065 1.00 95.81 143 ILE A C 1
ATOM 1122 O O . ILE A 1 143 ? -3.076 -11.556 7.094 1.00 95.81 143 ILE A O 1
ATOM 1126 N N . VAL A 1 144 ? -2.318 -12.829 5.416 1.00 95.50 144 VAL A N 1
ATOM 1127 C CA . VAL A 1 144 ? -2.957 -14.061 5.917 1.00 95.50 144 VAL A CA 1
ATOM 1128 C C . VAL A 1 144 ? -2.342 -14.493 7.248 1.00 95.50 144 VAL A C 1
ATOM 1130 O O . VAL A 1 144 ? -3.056 -14.891 8.167 1.00 95.50 144 VAL A O 1
ATOM 1133 N N . LYS A 1 145 ? -1.015 -14.407 7.363 1.00 96.19 145 LYS A N 1
ATOM 1134 C CA . LYS A 1 145 ? -0.274 -14.786 8.571 1.00 96.19 145 LYS A CA 1
ATOM 1135 C C . LYS A 1 145 ? -0.492 -13.807 9.728 1.00 96.19 145 LYS A C 1
ATOM 1137 O O . LYS A 1 145 ? -0.545 -14.228 10.881 1.00 96.19 145 LYS A O 1
ATOM 1142 N N . SER A 1 146 ? -0.596 -12.517 9.429 1.00 94.50 146 SER A N 1
ATOM 1143 C CA . SER A 1 146 ? -0.747 -11.426 10.389 1.00 94.50 146 SER A CA 1
ATOM 1144 C C . SER A 1 146 ? -1.760 -10.402 9.859 1.00 94.50 146 SER A C 1
ATOM 1146 O O . SER A 1 146 ? -1.362 -9.374 9.300 1.00 94.50 146 SER A O 1
ATOM 1148 N N . PRO A 1 147 ? -3.069 -10.651 10.039 1.00 91.00 147 PRO A N 1
ATOM 1149 C CA . PRO A 1 147 ? -4.103 -9.763 9.524 1.00 91.00 147 PRO A CA 1
ATOM 1150 C C . PRO A 1 147 ? -4.049 -8.372 10.186 1.00 91.00 147 PRO A C 1
ATOM 1152 O O . PRO A 1 147 ? -3.696 -8.273 11.367 1.00 91.00 147 PRO A O 1
ATOM 1155 N N . PRO A 1 148 ? -4.435 -7.300 9.463 1.00 87.94 148 PRO A N 1
ATOM 1156 C CA . PRO A 1 148 ? -4.594 -5.963 10.035 1.00 87.94 148 PRO A CA 1
ATOM 1157 C C . PRO A 1 148 ? -5.546 -5.970 11.240 1.00 87.94 148 PRO A C 1
ATOM 1159 O O . PRO A 1 148 ? -6.573 -6.656 11.209 1.00 87.94 148 PRO A O 1
ATOM 1162 N N . ARG A 1 149 ? -5.191 -5.218 12.288 1.00 80.56 149 ARG A N 1
ATOM 1163 C CA . ARG A 1 149 ? -5.917 -5.125 13.565 1.00 80.56 149 ARG A CA 1
ATOM 1164 C C . ARG A 1 149 ? -6.455 -3.723 13.795 1.00 80.56 149 ARG A C 1
ATOM 1166 O O . ARG A 1 149 ? -5.758 -2.772 13.380 1.00 80.56 149 ARG A O 1
#

Secondary structure (DSSP, 8-state):
--------TTSSSTTHHHHH--TT--HHHHHHHHHHHHHHHHHHHHTT-TT----TT--HHHHHHHHTS-------------TTSPP-HHHHHHHHHHHHHHHHHTS-SS--HHHHHHHHHHHHHHHHH-SSHHHHHHHHHHHHHS---

Organism: NCBI:txid542832

Foldseek 3Di:
DDDDDDDDPPPVPPVVCVVVPDVDDDPVRVVVVVVVVVVVVLLVVQVPDPPQPADLADDPVVVVVVVVDDDDDDPPDPDPHPPSHDDHVVRLVVVVVVVVVVCVVPPDPDDDPVRQVVVQVVQLVCLCPPRHPVSSVVSNVVCVVPPDD

pLDDT: mean 72.14, std 21.7, range [33.22, 97.69]